Protein AF-A0A9D7BJT8-F1 (afdb_monomer)

Structure (mmCIF, N/CA/C/O backbone):
data_AF-A0A9D7BJT8-F1
#
_entry.id   AF-A0A9D7BJT8-F1
#
loop_
_atom_site.group_PDB
_atom_site.id
_atom_site.type_symbol
_atom_site.label_atom_id
_atom_site.label_alt_id
_atom_site.label_comp_id
_atom_site.label_asym_id
_atom_site.label_entity_id
_atom_site.label_seq_id
_atom_site.pdbx_PDB_ins_code
_atom_site.Cartn_x
_atom_site.Cartn_y
_atom_site.Cartn_z
_atom_site.occupancy
_atom_site.B_iso_or_equiv
_atom_site.auth_seq_id
_atom_site.auth_comp_id
_atom_site.auth_asym_id
_atom_site.auth_atom_id
_atom_site.pdbx_PDB_model_num
ATOM 1 N N . MET A 1 1 ? 24.936 -17.939 8.571 1.00 44.62 1 MET A N 1
ATOM 2 C CA . MET A 1 1 ? 24.143 -17.478 7.411 1.00 44.62 1 MET A CA 1
ATOM 3 C C . MET A 1 1 ? 23.105 -18.552 7.133 1.00 44.62 1 MET A C 1
ATOM 5 O O . MET A 1 1 ? 23.493 -19.675 6.832 1.00 44.62 1 MET A O 1
ATOM 9 N N . SER A 1 2 ? 21.832 -18.298 7.442 1.00 51.53 2 SER A N 1
ATOM 10 C CA . SER A 1 2 ? 20.791 -19.333 7.424 1.00 51.53 2 SER A CA 1
ATOM 11 C C . SER A 1 2 ? 20.514 -19.819 5.999 1.00 51.53 2 SER A C 1
ATOM 13 O O . SER A 1 2 ? 20.522 -19.064 5.031 1.00 51.53 2 SER A O 1
ATOM 15 N N . LYS A 1 3 ? 20.335 -21.133 5.893 1.00 54.44 3 LYS A N 1
ATOM 16 C CA . LYS A 1 3 ? 20.159 -21.896 4.663 1.00 54.44 3 LYS A CA 1
ATOM 17 C C . LYS A 1 3 ? 18.800 -21.591 4.006 1.00 54.44 3 LYS A C 1
ATOM 19 O O . LYS A 1 3 ? 17.769 -21.948 4.556 1.00 54.44 3 LYS A O 1
ATOM 24 N N . GLY A 1 4 ? 18.819 -21.045 2.790 1.00 65.56 4 GLY 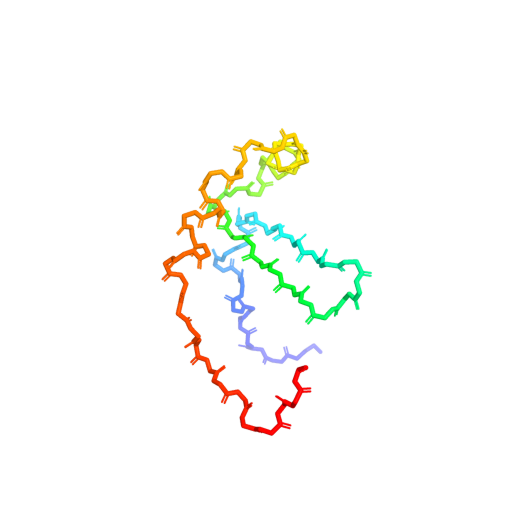A N 1
ATOM 25 C CA . GLY A 1 4 ? 18.040 -21.598 1.672 1.00 65.56 4 GLY A CA 1
ATOM 26 C C . GLY A 1 4 ? 16.580 -21.187 1.440 1.00 65.56 4 GLY A C 1
ATOM 27 O O . GLY A 1 4 ? 16.038 -21.626 0.429 1.00 65.56 4 GLY A O 1
ATOM 28 N N . SER A 1 5 ? 15.930 -20.356 2.258 1.00 70.94 5 SER A N 1
ATOM 29 C CA . SER A 1 5 ? 14.619 -19.803 1.874 1.00 70.94 5 SER A CA 1
ATOM 30 C C . SER A 1 5 ? 14.806 -18.537 1.033 1.00 70.94 5 SER A C 1
ATOM 32 O O . SER A 1 5 ? 15.353 -17.536 1.499 1.00 70.94 5 SER A O 1
ATOM 34 N N . LYS A 1 6 ? 14.374 -18.572 -0.237 1.00 77.00 6 LYS A N 1
ATOM 35 C CA . LYS A 1 6 ? 14.227 -17.344 -1.034 1.00 77.00 6 LYS A CA 1
ATOM 36 C C . LYS A 1 6 ? 13.286 -16.414 -0.272 1.00 77.00 6 LYS A C 1
ATOM 38 O O . LYS A 1 6 ? 12.244 -16.865 0.197 1.00 77.00 6 LYS A O 1
ATOM 43 N N . ASN A 1 7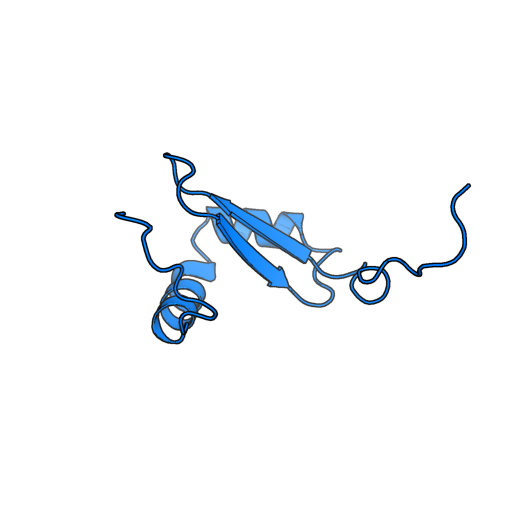 ? 13.656 -15.139 -0.147 1.00 79.69 7 ASN A N 1
ATOM 44 C CA . ASN A 1 7 ? 12.749 -14.136 0.398 1.00 79.69 7 ASN A CA 1
ATOM 45 C C . ASN A 1 7 ? 11.452 -14.182 -0.439 1.00 79.69 7 ASN A C 1
ATOM 47 O O . ASN A 1 7 ? 11.540 -13.950 -1.646 1.00 79.69 7 ASN A O 1
ATOM 51 N N . PRO A 1 8 ? 10.286 -14.496 0.153 1.00 82.94 8 PRO A N 1
ATOM 52 C CA . PRO A 1 8 ? 9.030 -14.596 -0.590 1.00 82.94 8 PRO A CA 1
ATOM 53 C C . PRO A 1 8 ? 8.640 -13.268 -1.256 1.00 82.94 8 PRO A C 1
ATOM 55 O O . PRO A 1 8 ? 7.920 -13.264 -2.244 1.00 82.94 8 PRO A O 1
ATOM 58 N N . LEU A 1 9 ? 9.178 -12.144 -0.773 1.00 82.69 9 LEU A N 1
ATOM 59 C CA . LEU A 1 9 ? 8.984 -10.817 -1.356 1.00 82.69 9 LEU A CA 1
ATOM 60 C C . LEU A 1 9 ? 9.996 -10.475 -2.460 1.00 82.69 9 LEU A C 1
ATOM 62 O O . LEU A 1 9 ? 9.958 -9.380 -3.012 1.00 82.69 9 LEU A O 1
ATOM 66 N N . PHE A 1 10 ? 10.927 -11.375 -2.794 1.00 85.94 10 PHE A N 1
ATOM 67 C CA . PHE A 1 10 ? 11.961 -11.095 -3.794 1.00 85.94 10 PHE A CA 1
ATOM 68 C C . PHE A 1 10 ? 11.385 -10.874 -5.196 1.00 85.94 10 PHE A C 1
ATOM 70 O O . PHE A 1 10 ? 11.910 -10.048 -5.944 1.00 85.94 10 PHE A O 1
ATOM 77 N N . GLU A 1 11 ? 10.319 -11.594 -5.546 1.00 88.44 11 GLU A N 1
ATOM 78 C CA . GLU A 1 11 ? 9.620 -11.433 -6.828 1.00 88.44 11 GLU A CA 1
ATOM 79 C C . GLU A 1 11 ? 8.869 -10.094 -6.895 1.00 88.44 11 GLU A C 1
ATOM 81 O O . GLU A 1 11 ? 8.795 -9.487 -7.957 1.00 88.44 11 GLU A O 1
ATOM 86 N N . PHE A 1 12 ? 8.451 -9.570 -5.741 1.00 90.62 12 PHE A N 1
ATOM 87 C CA . PHE A 1 12 ? 7.697 -8.321 -5.573 1.00 90.62 12 PHE A CA 1
ATOM 88 C C . PHE A 1 12 ? 8.583 -7.138 -5.151 1.00 90.62 12 PHE A C 1
ATOM 90 O O . PHE A 1 12 ? 8.119 -6.138 -4.604 1.00 90.62 12 PHE A O 1
ATOM 97 N N . ARG A 1 13 ? 9.901 -7.236 -5.369 1.00 89.25 13 ARG A N 1
ATOM 98 C CA . ARG A 1 13 ? 10.888 -6.236 -4.912 1.00 89.25 13 ARG A CA 1
ATOM 99 C C . ARG A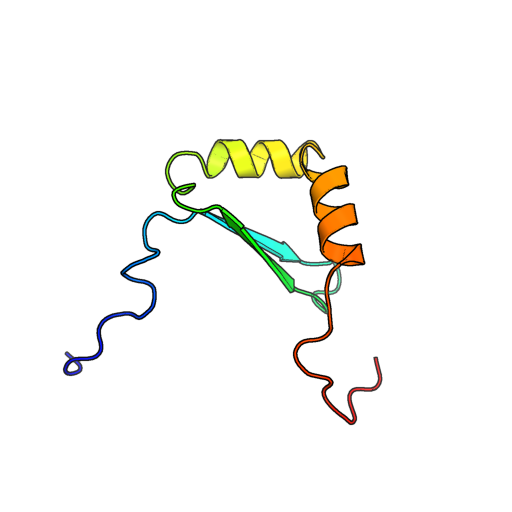 1 13 ? 10.761 -4.866 -5.584 1.00 89.25 13 ARG A C 1
ATOM 101 O O . ARG A 1 13 ? 11.406 -3.915 -5.136 1.00 89.25 13 ARG A O 1
ATOM 108 N N . ASN A 1 14 ? 10.036 -4.799 -6.697 1.00 93.38 14 ASN A N 1
ATOM 109 C CA . ASN A 1 14 ? 9.780 -3.567 -7.433 1.00 93.38 14 ASN A CA 1
ATOM 110 C C . ASN A 1 14 ? 8.414 -2.963 -7.091 1.00 93.38 14 ASN A C 1
ATOM 112 O O . ASN A 1 14 ? 8.097 -1.882 -7.581 1.00 93.38 14 ASN A O 1
ATOM 116 N N . ASP A 1 15 ? 7.620 -3.615 -6.247 1.00 94.88 15 ASP A N 1
ATOM 117 C CA . ASP A 1 15 ? 6.329 -3.077 -5.851 1.00 94.88 15 ASP A CA 1
ATOM 118 C C . ASP A 1 15 ? 6.513 -1.917 -4.870 1.00 94.88 15 ASP A C 1
ATOM 120 O O . ASP A 1 15 ? 7.462 -1.861 -4.077 1.00 94.88 15 ASP A O 1
ATOM 124 N N . GLY A 1 16 ? 5.608 -0.951 -4.968 1.00 93.56 16 GLY A N 1
ATOM 125 C CA . GLY A 1 16 ? 5.478 0.146 -4.028 1.00 93.56 16 GLY A CA 1
ATOM 126 C C . GLY A 1 16 ? 4.533 -0.246 -2.902 1.00 93.56 16 GLY A C 1
ATOM 127 O O . GLY A 1 16 ? 3.418 -0.683 -3.165 1.00 93.56 16 GLY A O 1
ATOM 128 N N . TYR A 1 17 ? 4.965 -0.057 -1.659 1.00 93.62 17 TYR A N 1
ATOM 129 C CA . TYR A 1 17 ? 4.163 -0.341 -0.472 1.00 93.62 17 TYR A CA 1
ATOM 130 C C . TYR A 1 17 ? 3.874 0.971 0.251 1.00 93.62 17 TYR A C 1
ATOM 132 O O . TYR A 1 17 ? 4.809 1.666 0.657 1.00 93.62 17 TYR A O 1
ATOM 140 N N . LEU A 1 18 ? 2.596 1.313 0.404 1.00 93.12 18 LEU A N 1
ATOM 141 C CA . LEU A 1 18 ? 2.149 2.454 1.201 1.00 93.12 18 LEU A CA 1
ATOM 142 C C . LEU A 1 18 ? 1.351 1.937 2.394 1.00 93.12 18 LEU A C 1
ATOM 144 O O . LEU A 1 18 ? 0.450 1.116 2.234 1.00 93.12 18 LEU A O 1
ATOM 148 N N . PHE A 1 19 ? 1.694 2.429 3.579 1.00 92.81 19 PHE A N 1
ATOM 149 C CA . PHE A 1 19 ? 1.035 2.071 4.828 1.00 92.81 19 PHE A CA 1
ATOM 150 C C . PHE A 1 19 ? 0.195 3.252 5.291 1.00 92.81 19 PHE A C 1
ATOM 152 O O . PHE A 1 19 ? 0.717 4.360 5.426 1.00 92.81 19 PHE A O 1
ATOM 159 N N . LEU A 1 20 ? -1.087 3.011 5.536 1.00 91.19 20 LEU A N 1
ATOM 160 C CA . LEU A 1 20 ? -1.974 3.962 6.187 1.00 91.19 20 LEU A CA 1
ATOM 161 C C . LEU A 1 20 ? -2.298 3.406 7.563 1.00 91.19 20 LEU A C 1
ATOM 163 O O . LEU A 1 20 ? -2.645 2.237 7.702 1.00 91.19 20 LEU A O 1
ATOM 167 N N . ILE A 1 21 ? -2.142 4.245 8.575 1.00 92.56 21 ILE A N 1
ATOM 168 C CA . ILE A 1 21 ? -2.380 3.879 9.964 1.00 92.56 21 ILE A CA 1
ATOM 169 C C . ILE A 1 21 ? -3.304 4.943 10.536 1.00 92.56 21 ILE A C 1
ATOM 171 O O . ILE A 1 21 ? -3.105 6.136 10.287 1.00 92.56 21 ILE A O 1
ATOM 175 N N . ASN A 1 22 ? -4.323 4.517 11.273 1.00 90.56 22 ASN A N 1
ATOM 176 C CA . ASN A 1 22 ? -5.189 5.443 11.987 1.00 90.56 22 ASN A CA 1
ATOM 177 C C . ASN A 1 22 ? -4.486 6.025 13.229 1.00 90.56 22 ASN A C 1
ATOM 179 O O . ASN A 1 22 ? -3.456 5.539 13.694 1.00 90.56 22 ASN A O 1
ATOM 183 N N . GLN A 1 23 ? -5.014 7.129 13.753 1.00 89.75 23 GLN A N 1
ATOM 184 C CA . GLN A 1 23 ? -4.343 7.912 14.797 1.00 89.75 23 GLN A CA 1
ATOM 185 C C . GLN A 1 23 ? -4.159 7.145 16.120 1.00 89.75 23 GLN A C 1
ATOM 187 O O . GLN A 1 23 ? -3.229 7.418 16.879 1.00 89.75 23 GLN A O 1
ATOM 192 N N . ASP A 1 24 ? -5.050 6.202 16.399 1.00 93.31 24 ASP A N 1
ATOM 193 C CA . ASP A 1 24 ? -5.064 5.326 17.566 1.00 93.31 24 ASP A CA 1
ATOM 194 C C . ASP A 1 24 ? -4.324 3.996 17.340 1.00 93.31 24 ASP A C 1
ATOM 196 O O . ASP A 1 24 ? -4.227 3.198 18.270 1.00 93.31 24 ASP A O 1
ATOM 200 N N . TYR A 1 25 ? -3.743 3.780 16.152 1.00 89.06 25 TYR A N 1
ATOM 201 C CA . TYR A 1 25 ? -2.976 2.582 15.782 1.00 89.06 25 TYR A CA 1
ATOM 202 C C . TYR A 1 25 ? -3.757 1.263 15.901 1.00 89.06 25 TYR A C 1
ATOM 204 O O . TYR A 1 25 ? -3.154 0.194 16.026 1.00 89.06 25 TYR A O 1
ATOM 212 N N . SER A 1 26 ? -5.088 1.320 15.876 1.00 88.25 26 SER A N 1
ATOM 213 C CA . SER A 1 26 ? -5.947 0.136 15.915 1.00 88.25 26 SER A CA 1
ATOM 214 C C . SER A 1 26 ? -6.078 -0.535 14.543 1.00 88.25 26 SER A C 1
ATOM 216 O O . SER A 1 26 ? -6.327 -1.738 14.473 1.00 88.25 26 SER A O 1
ATOM 218 N N . GLU A 1 27 ? -5.835 0.203 13.455 1.00 87.25 27 GLU A N 1
ATOM 219 C CA . GLU A 1 27 ? -5.961 -0.278 12.080 1.00 87.25 27 GLU A CA 1
ATOM 220 C C . GLU A 1 27 ? -4.726 0.074 11.244 1.00 87.25 27 GLU A C 1
ATOM 222 O O . GLU A 1 27 ? -4.171 1.173 11.320 1.00 87.25 27 GLU A O 1
ATOM 227 N N . ILE A 1 28 ? -4.314 -0.880 10.407 1.00 90.88 28 ILE A N 1
ATOM 228 C CA . ILE A 1 28 ? -3.279 -0.693 9.393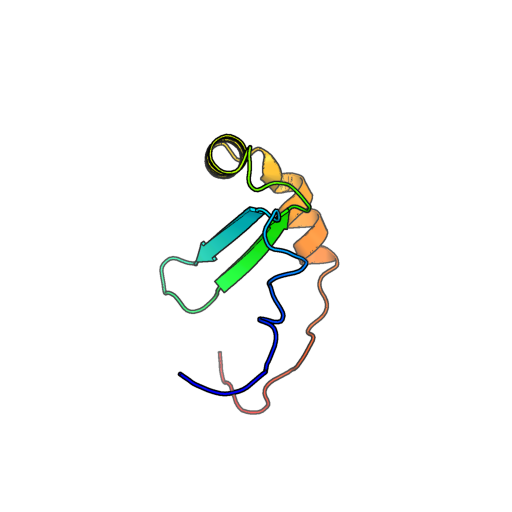 1.00 90.88 28 ILE A CA 1
ATOM 229 C C . ILE A 1 28 ? -3.807 -1.154 8.038 1.00 9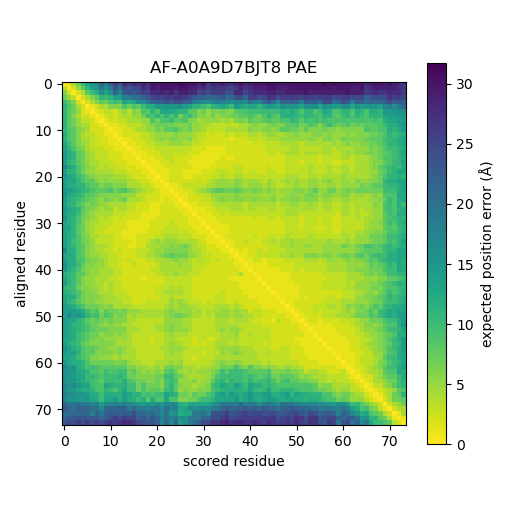0.88 28 ILE A C 1
ATOM 231 O O . ILE A 1 28 ? -4.218 -2.301 7.866 1.00 90.88 28 ILE A O 1
ATOM 235 N N . GLU A 1 29 ? -3.760 -0.262 7.059 1.00 90.88 29 GLU A N 1
ATOM 236 C CA . GLU A 1 29 ? -4.056 -0.559 5.664 1.00 90.88 29 GLU A CA 1
ATOM 237 C C . GLU A 1 29 ? -2.748 -0.585 4.868 1.00 90.88 29 GLU A C 1
ATOM 239 O O . GLU A 1 29 ? -1.893 0.295 4.999 1.00 90.88 29 GLU A O 1
ATOM 244 N N . LEU A 1 30 ? -2.594 -1.608 4.027 1.00 91.38 30 LEU A N 1
ATOM 245 C CA . LEU A 1 30 ? -1.454 -1.764 3.133 1.00 91.38 30 LEU A CA 1
ATOM 246 C C . LEU A 1 30 ? -1.921 -1.654 1.684 1.00 91.38 30 LEU A C 1
ATOM 248 O O . LEU A 1 30 ? -2.650 -2.514 1.191 1.00 91.38 30 LEU A O 1
ATOM 252 N N . LEU A 1 31 ? -1.446 -0.626 0.990 1.00 91.69 31 LEU A N 1
ATOM 253 C CA . LEU A 1 31 ? -1.628 -0.471 -0.448 1.00 91.69 31 LEU A CA 1
ATOM 254 C C . LEU A 1 31 ? -0.387 -0.986 -1.166 1.00 91.69 31 LEU A C 1
ATOM 256 O O . LEU A 1 31 ? 0.735 -0.568 -0.869 1.00 91.69 31 LEU A O 1
ATOM 260 N N . ILE A 1 32 ? -0.605 -1.875 -2.132 1.00 92.12 32 ILE A N 1
ATOM 261 C CA . ILE A 1 32 ? 0.448 -2.456 -2.961 1.00 92.12 32 ILE A CA 1
ATOM 262 C C . ILE A 1 32 ? 0.252 -1.951 -4.386 1.00 92.12 32 ILE A C 1
ATOM 264 O O . ILE A 1 32 ? -0.771 -2.212 -5.015 1.00 92.12 32 ILE A O 1
ATOM 268 N N . ILE A 1 33 ? 1.244 -1.224 -4.889 1.00 92.31 33 ILE A N 1
ATOM 269 C CA . ILE A 1 33 ? 1.285 -0.711 -6.256 1.00 92.31 33 ILE A CA 1
ATOM 270 C C . ILE A 1 33 ? 2.311 -1.535 -7.026 1.00 92.31 33 ILE A C 1
ATOM 272 O O . ILE A 1 33 ? 3.517 -1.390 -6.809 1.00 92.31 33 ILE A O 1
ATOM 276 N N . SER A 1 34 ? 1.840 -2.394 -7.926 1.00 93.19 34 SER A N 1
ATOM 277 C CA . SER A 1 34 ? 2.706 -3.259 -8.732 1.00 93.19 34 SER A CA 1
ATOM 278 C C . SER A 1 34 ? 3.725 -2.451 -9.539 1.00 93.19 34 SER A C 1
ATOM 280 O O . SER A 1 34 ? 3.359 -1.467 -10.181 1.00 93.19 34 SER A O 1
ATOM 282 N N . ASP A 1 35 ? 5.002 -2.845 -9.477 1.00 93.50 35 ASP A N 1
ATOM 283 C CA . ASP A 1 35 ? 6.150 -2.157 -10.108 1.00 93.50 35 ASP A CA 1
ATOM 284 C C . ASP A 1 35 ? 6.268 -0.650 -9.749 1.00 93.50 35 ASP A C 1
ATOM 286 O O . ASP A 1 35 ? 6.959 0.138 -10.398 1.00 93.50 35 ASP A O 1
ATOM 290 N N . GLY A 1 36 ? 5.583 -0.218 -8.682 1.00 92.38 36 GLY A N 1
ATOM 291 C CA . GLY A 1 36 ? 5.447 1.183 -8.291 1.00 92.38 36 GLY A CA 1
ATOM 292 C C . GLY A 1 36 ? 6.637 1.763 -7.527 1.00 92.38 36 GLY A C 1
ATOM 293 O O . GLY A 1 36 ? 6.633 2.956 -7.214 1.00 92.38 3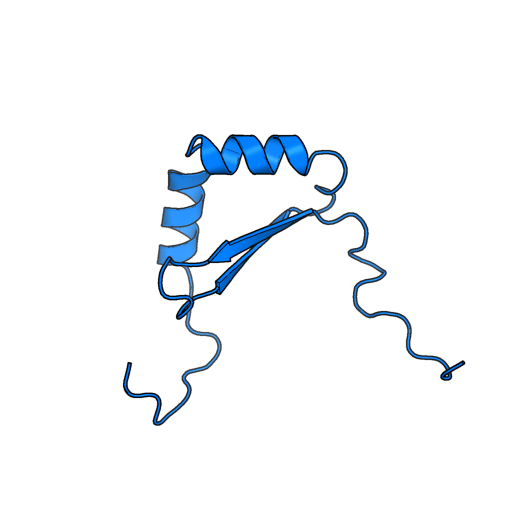6 GLY A O 1
ATOM 294 N N . ARG A 1 37 ? 7.665 0.963 -7.219 1.00 91.75 37 ARG A N 1
ATOM 295 C CA . ARG A 1 37 ? 8.790 1.364 -6.356 1.00 91.75 37 ARG A CA 1
ATOM 296 C C . ARG A 1 37 ? 9.513 2.613 -6.847 1.00 91.75 37 ARG A C 1
ATOM 298 O O . ARG A 1 37 ? 9.883 3.455 -6.034 1.00 91.75 37 ARG A O 1
ATOM 305 N N . ASN A 1 38 ? 9.703 2.754 -8.157 1.00 93.44 38 ASN A N 1
ATOM 306 C CA . ASN A 1 38 ? 10.430 3.892 -8.729 1.00 93.44 38 ASN A CA 1
ATOM 307 C C . ASN A 1 38 ? 9.676 5.222 -8.576 1.00 93.44 38 ASN A C 1
ATOM 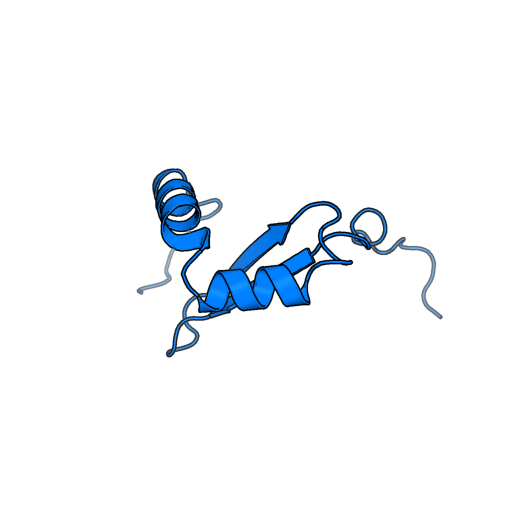309 O O . ASN A 1 38 ? 10.294 6.282 -8.597 1.00 93.44 38 ASN A O 1
ATOM 313 N N . LEU A 1 39 ? 8.353 5.167 -8.405 1.00 93.50 39 LEU A N 1
ATOM 314 C CA . LEU A 1 39 ? 7.478 6.332 -8.275 1.00 93.50 39 LEU A CA 1
ATOM 315 C C . LEU A 1 39 ? 6.913 6.475 -6.858 1.00 93.50 39 LEU A C 1
ATOM 317 O O . LEU A 1 39 ? 5.974 7.240 -6.648 1.00 93.50 39 LEU A O 1
ATOM 321 N N . ILE A 1 40 ? 7.483 5.774 -5.870 1.00 93.44 40 ILE A N 1
ATOM 322 C CA . ILE A 1 40 ? 6.911 5.699 -4.522 1.00 93.44 40 ILE A CA 1
ATOM 323 C C . ILE A 1 40 ? 6.732 7.076 -3.876 1.00 93.44 40 ILE A C 1
ATOM 325 O O . ILE A 1 40 ? 5.706 7.326 -3.256 1.00 93.44 40 ILE A O 1
ATOM 329 N N . SER A 1 41 ? 7.666 8.007 -4.092 1.00 93.31 41 SER A N 1
ATOM 330 C CA . SER A 1 41 ? 7.553 9.382 -3.591 1.00 93.31 41 SER A CA 1
ATOM 331 C C . SER A 1 41 ? 6.397 10.148 -4.237 1.00 93.31 41 SER A C 1
ATOM 333 O O . SER A 1 41 ? 5.720 10.915 -3.562 1.00 93.31 41 SER A O 1
ATOM 335 N N . SER A 1 42 ? 6.141 9.925 -5.528 1.00 94.50 42 SER A N 1
ATOM 336 C CA . SER A 1 42 ? 5.014 10.548 -6.229 1.00 94.50 42 SER A CA 1
ATOM 337 C C . SER A 1 42 ? 3.684 9.964 -5.762 1.00 94.50 42 SER A C 1
ATOM 339 O O . SER A 1 42 ? 2.749 10.721 -5.517 1.00 94.50 42 SER A O 1
ATOM 341 N N . TYR A 1 43 ? 3.608 8.644 -5.576 1.00 94.00 43 TYR A N 1
ATOM 342 C CA . TYR A 1 43 ? 2.417 8.005 -5.022 1.00 94.00 43 TYR A CA 1
ATOM 343 C C . TYR A 1 43 ? 2.151 8.422 -3.579 1.00 94.00 43 TYR A C 1
ATOM 345 O O . TYR A 1 43 ? 1.001 8.650 -3.223 1.00 94.00 43 TYR A O 1
ATOM 353 N N . TYR A 1 44 ? 3.202 8.582 -2.776 1.00 93.38 44 TYR A N 1
ATOM 354 C CA . TYR A 1 44 ? 3.094 9.096 -1.418 1.00 93.38 44 TYR A CA 1
ATOM 355 C C . TYR A 1 44 ? 2.529 10.522 -1.396 1.00 93.38 44 TYR A C 1
ATOM 357 O O . TYR A 1 44 ? 1.582 10.790 -0.663 1.00 93.38 44 TYR A O 1
ATOM 365 N N . GLN A 1 45 ? 3.042 11.418 -2.246 1.00 94.50 45 GLN A N 1
ATOM 366 C CA . GLN A 1 45 ? 2.503 12.775 -2.362 1.00 94.50 45 GLN A CA 1
ATOM 367 C C . GLN A 1 45 ? 1.043 12.762 -2.833 1.00 94.50 45 GLN A C 1
ATOM 369 O O . GLN A 1 45 ? 0.192 13.387 -2.213 1.00 94.50 45 GLN A O 1
ATOM 374 N N . LYS A 1 46 ? 0.730 11.973 -3.869 1.00 93.25 46 LYS A N 1
ATOM 375 C CA . LYS A 1 46 ? -0.639 11.819 -4.375 1.00 93.25 46 LYS A CA 1
ATOM 376 C C . LYS A 1 46 ? -1.599 11.299 -3.298 1.00 93.25 46 LYS A C 1
ATOM 378 O O . LYS A 1 46 ? -2.753 11.710 -3.280 1.00 93.25 46 LYS A O 1
ATOM 383 N N . LEU A 1 47 ? -1.133 10.413 -2.416 1.00 91.75 47 LEU A N 1
ATOM 384 C CA . LEU A 1 47 ? -1.912 9.911 -1.286 1.00 91.75 47 LEU A CA 1
ATOM 385 C C . LEU A 1 47 ? -2.208 11.017 -0.263 1.00 91.75 47 LEU A C 1
ATOM 387 O O . LEU A 1 47 ? -3.344 11.130 0.179 1.00 91.75 47 LEU A O 1
ATOM 391 N N . ILE A 1 48 ? -1.215 11.845 0.079 1.00 91.50 48 ILE A N 1
ATOM 392 C CA . ILE A 1 48 ? -1.401 13.002 0.975 1.00 91.50 48 ILE A CA 1
ATOM 393 C C . ILE A 1 48 ? -2.389 14.007 0.379 1.00 91.50 48 ILE A C 1
ATOM 395 O O . ILE A 1 48 ? -3.223 14.551 1.098 1.00 91.50 48 ILE A O 1
ATOM 399 N N . ASP A 1 49 ? -2.312 14.228 -0.931 1.00 94.00 49 ASP A N 1
ATOM 400 C CA . ASP A 1 49 ? -3.152 15.195 -1.638 1.00 94.00 49 ASP A CA 1
ATOM 401 C C . ASP A 1 49 ? -4.600 14.698 -1.854 1.00 94.00 49 ASP A C 1
ATOM 403 O O . ASP A 1 49 ? -5.386 15.378 -2.514 1.00 94.00 49 ASP A O 1
ATOM 407 N N . GLY A 1 50 ? -4.964 13.514 -1.340 1.00 90.94 50 GLY A N 1
ATOM 408 C CA . GLY A 1 50 ? -6.294 12.910 -1.509 1.00 90.94 50 GLY A CA 1
ATOM 409 C C . GLY A 1 50 ? -6.552 12.349 -2.912 1.00 90.94 50 GLY A C 1
ATOM 410 O O . GLY A 1 50 ? -7.675 12.010 -3.278 1.00 90.94 50 GLY A O 1
ATOM 411 N N . GLY A 1 51 ? -5.512 12.215 -3.740 1.00 90.56 51 GLY A N 1
ATOM 412 C CA . GLY A 1 51 ? -5.633 11.773 -5.130 1.00 90.56 51 GLY A CA 1
ATOM 413 C C . GLY A 1 51 ? -6.008 10.298 -5.316 1.00 90.56 51 GLY A C 1
ATOM 414 O O . GLY A 1 51 ? -6.101 9.860 -6.461 1.00 90.56 51 GLY A O 1
ATOM 415 N N . PHE A 1 52 ? -6.160 9.538 -4.229 1.00 89.69 52 PHE A N 1
ATOM 416 C CA . PHE A 1 52 ? -6.617 8.144 -4.219 1.00 89.69 52 PHE A CA 1
ATOM 417 C C . PHE A 1 52 ? -7.925 7.946 -3.434 1.00 89.69 52 PHE A C 1
ATOM 419 O O . PHE A 1 52 ? -8.327 6.807 -3.204 1.00 89.69 52 PHE A O 1
ATOM 426 N N . ASP A 1 53 ? -8.581 9.017 -2.977 1.00 91.44 53 ASP A N 1
ATOM 427 C CA . ASP A 1 53 ? -9.708 8.915 -2.041 1.00 91.44 53 ASP A CA 1
ATOM 428 C C . ASP A 1 53 ? -10.890 8.124 -2.616 1.00 91.44 53 ASP A C 1
ATOM 430 O O . ASP A 1 53 ? -11.478 7.288 -1.922 1.00 91.44 53 ASP A O 1
ATOM 434 N N . ASP A 1 54 ? -11.211 8.334 -3.894 1.00 92.94 54 ASP A N 1
ATOM 435 C CA . ASP A 1 54 ? -12.296 7.625 -4.572 1.00 92.94 54 ASP A CA 1
ATOM 436 C C . ASP A 1 54 ? -11.958 6.142 -4.775 1.00 92.94 54 ASP A C 1
ATOM 438 O O . ASP A 1 54 ? -12.789 5.266 -4.512 1.00 92.94 54 ASP A O 1
ATOM 442 N N . GLU A 1 55 ? -10.732 5.826 -5.199 1.00 90.50 55 GLU A N 1
ATOM 443 C CA . GLU A 1 55 ? -10.268 4.449 -5.352 1.00 90.50 55 GLU A CA 1
ATOM 444 C C . GLU A 1 55 ? -10.237 3.716 -4.009 1.00 90.50 55 GLU A C 1
ATOM 446 O O . GLU A 1 55 ? -10.722 2.587 -3.922 1.00 90.50 55 GLU A O 1
ATOM 451 N N . LEU A 1 56 ? -9.741 4.359 -2.949 1.00 91.00 56 LEU A N 1
ATOM 452 C CA . LEU A 1 56 ? -9.727 3.802 -1.597 1.00 91.00 56 LEU A CA 1
ATOM 453 C C . LEU A 1 56 ? -11.137 3.552 -1.084 1.00 91.00 56 LEU A C 1
ATOM 455 O O . LEU A 1 56 ? -11.420 2.483 -0.543 1.00 91.00 56 LEU A O 1
ATOM 459 N N . LYS A 1 57 ? -12.049 4.504 -1.285 1.00 91.81 57 LYS A N 1
ATOM 460 C CA . LYS A 1 57 ? -13.456 4.342 -0.917 1.00 91.81 57 LYS A CA 1
ATOM 461 C C . LYS A 1 57 ? -14.081 3.149 -1.636 1.00 91.81 57 LYS A C 1
ATOM 463 O O . LYS A 1 57 ? -14.739 2.332 -0.994 1.00 91.81 57 LYS A O 1
ATOM 468 N N . ASN A 1 58 ? -13.839 3.015 -2.937 1.00 92.81 58 ASN A N 1
ATOM 469 C CA . ASN A 1 58 ? -14.344 1.896 -3.729 1.00 92.81 58 ASN A CA 1
ATOM 470 C C . ASN A 1 58 ? -13.733 0.554 -3.293 1.00 92.81 58 ASN A C 1
ATOM 472 O O . ASN A 1 58 ? -14.459 -0.434 -3.190 1.00 92.81 58 ASN A O 1
ATOM 476 N N . LEU A 1 59 ? -12.429 0.512 -2.999 1.00 89.75 59 LEU A N 1
ATOM 477 C CA . LEU A 1 59 ? -11.742 -0.684 -2.502 1.00 89.75 59 LEU A CA 1
ATOM 478 C C . LEU A 1 59 ? -12.288 -1.118 -1.142 1.00 89.75 59 LEU A C 1
ATOM 480 O O . LEU A 1 59 ? -12.626 -2.285 -0.968 1.00 89.75 59 LEU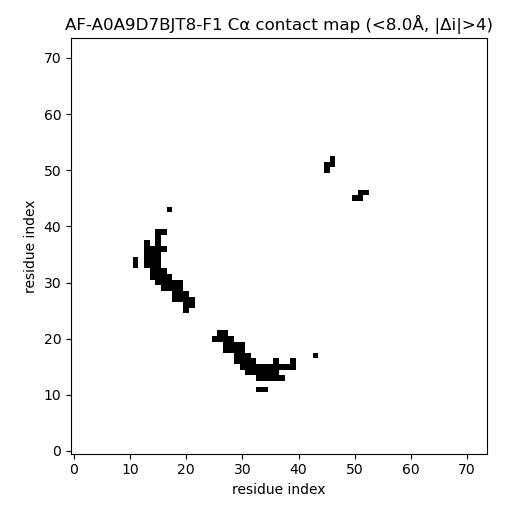 A O 1
ATOM 484 N N . ARG A 1 60 ? -12.449 -0.180 -0.204 1.00 90.31 60 ARG A N 1
ATOM 485 C CA . ARG A 1 60 ? -13.005 -0.445 1.132 1.00 90.31 60 ARG A CA 1
ATOM 486 C C . ARG A 1 60 ? -14.444 -0.955 1.068 1.00 90.31 60 ARG A C 1
ATOM 488 O O . ARG A 1 60 ? -14.804 -1.848 1.823 1.00 90.31 60 ARG A O 1
ATOM 495 N N . GLN A 1 61 ? -15.257 -0.450 0.139 1.00 91.38 61 GLN A N 1
ATOM 496 C CA . GLN A 1 61 ? -16.625 -0.946 -0.074 1.00 91.38 61 GLN A CA 1
ATOM 497 C C . GLN A 1 61 ? -16.673 -2.372 -0.634 1.00 91.38 61 GLN A C 1
ATOM 499 O O . GLN A 1 61 ? -17.619 -3.110 -0.367 1.00 91.38 61 GLN A O 1
ATOM 504 N N . GLN A 1 62 ? -15.681 -2.749 -1.439 1.00 90.31 62 GLN A N 1
ATOM 505 C CA . GLN A 1 62 ? -15.581 -4.082 -2.038 1.00 90.31 62 GLN A CA 1
ATOM 506 C C . GLN A 1 62 ? -14.822 -5.073 -1.152 1.00 90.31 62 GLN A C 1
ATOM 508 O O . GLN A 1 62 ? -14.862 -6.281 -1.410 1.00 90.31 62 GLN A O 1
ATOM 513 N N . ALA A 1 63 ? -14.126 -4.571 -0.131 1.00 87.06 63 ALA A N 1
ATOM 514 C CA . ALA A 1 63 ? -13.351 -5.374 0.789 1.00 87.06 63 ALA A CA 1
ATOM 515 C C . ALA A 1 63 ? -14.256 -6.376 1.50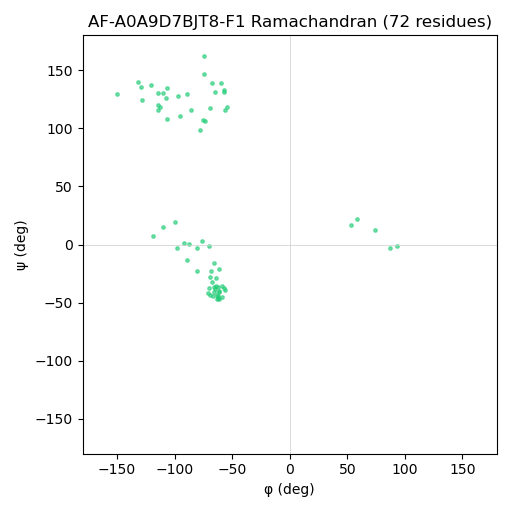9 1.00 87.06 63 ALA A C 1
ATOM 517 O O . ALA A 1 63 ? -15.385 -6.086 1.906 1.00 87.06 63 ALA A O 1
ATOM 518 N N . LYS A 1 64 ? -13.738 -7.591 1.656 1.00 85.62 64 LYS A N 1
ATOM 519 C CA . LYS A 1 64 ? -14.373 -8.657 2.422 1.00 85.62 64 LYS A CA 1
ATOM 520 C C . LYS A 1 64 ? -13.422 -9.056 3.526 1.00 85.62 64 LYS A C 1
ATOM 522 O O . LYS A 1 64 ? -12.228 -9.216 3.269 1.00 85.62 64 LYS A O 1
ATOM 527 N N . ASP A 1 65 ? -13.968 -9.262 4.715 1.00 83.62 65 ASP A N 1
ATOM 528 C CA . ASP A 1 65 ? -13.201 -9.770 5.843 1.00 83.62 65 ASP A CA 1
ATOM 529 C C . ASP A 1 65 ? -12.546 -11.094 5.443 1.00 83.62 65 ASP A C 1
ATOM 531 O O . ASP A 1 65 ? -13.227 -12.077 5.142 1.00 83.62 65 ASP A O 1
ATOM 535 N N . PHE A 1 66 ? -11.214 -11.111 5.414 1.00 83.00 66 PHE A N 1
ATOM 536 C CA . PHE A 1 66 ? -10.465 -12.331 5.128 1.00 83.00 66 PHE A CA 1
ATOM 537 C C . PHE A 1 66 ? -10.579 -13.327 6.287 1.00 83.00 66 PHE A C 1
ATOM 539 O O . PHE A 1 66 ? -10.683 -14.533 6.075 1.00 83.00 66 PHE A O 1
ATOM 546 N N . TYR A 1 67 ? -10.578 -12.813 7.518 1.00 80.69 67 TYR A N 1
ATOM 547 C CA . TYR A 1 67 ? -10.685 -13.608 8.728 1.00 80.69 67 TYR A CA 1
ATOM 548 C C . TYR A 1 67 ? -11.365 -12.796 9.830 1.00 80.69 67 TYR A C 1
ATOM 550 O O . TYR A 1 67 ? -10.960 -11.670 10.114 1.00 80.69 67 TYR A O 1
ATOM 558 N N . LYS A 1 68 ? -12.387 -13.377 10.464 1.00 75.00 68 LYS A N 1
ATOM 559 C CA . LYS A 1 68 ? -13.019 -12.807 11.656 1.00 75.00 68 LYS A CA 1
ATOM 560 C C . LYS A 1 68 ? -12.392 -13.448 12.880 1.00 75.00 68 LYS A C 1
ATOM 562 O O . LYS A 1 68 ? -12.589 -14.633 13.131 1.00 75.00 68 LYS A O 1
ATOM 567 N N . TYR A 1 69 ? -11.625 -12.671 13.629 1.00 76.12 69 TYR A N 1
ATOM 568 C CA . TYR A 1 69 ? -11.086 -13.127 14.901 1.00 76.12 69 TYR A CA 1
ATOM 569 C C . TYR A 1 69 ? -12.216 -13.152 15.936 1.00 76.12 69 TYR A C 1
ATOM 571 O O . TYR A 1 69 ? -12.690 -12.108 16.379 1.00 76.12 69 TYR A O 1
ATOM 579 N N . GLU A 1 70 ? -12.687 -14.345 16.297 1.00 78.56 70 GLU A N 1
ATOM 580 C CA . GLU A 1 70 ? -13.692 -14.500 17.350 1.00 78.56 70 GLU A CA 1
ATOM 581 C C . GLU A 1 70 ? -13.121 -14.051 18.706 1.00 78.56 70 GLU A C 1
ATOM 583 O O . GLU A 1 70 ? -12.022 -14.448 19.091 1.00 78.56 70 GLU A O 1
ATOM 588 N N . GLY A 1 71 ? -13.870 -13.217 19.436 1.00 70.25 71 GLY A N 1
ATOM 589 C CA . GLY A 1 71 ? -13.504 -12.753 20.781 1.00 70.25 71 GLY A CA 1
ATOM 590 C C . GLY A 1 71 ? -12.748 -11.420 20.854 1.00 70.25 71 GLY A C 1
ATOM 591 O O . GLY A 1 71 ? -12.480 -10.953 21.959 1.00 70.25 71 GLY A O 1
ATOM 592 N N . LEU A 1 72 ? -12.447 -10.774 19.723 1.00 59.56 72 LEU A N 1
ATOM 593 C CA . LEU A 1 72 ? -12.029 -9.369 19.703 1.00 59.56 72 LEU A CA 1
ATOM 594 C C . LEU A 1 72 ? -13.275 -8.488 19.864 1.00 59.56 72 LEU A C 1
ATOM 596 O O . LEU A 1 72 ? -14.032 -8.277 18.919 1.00 59.56 72 LEU A O 1
ATOM 600 N N . VAL A 1 73 ? -13.522 -8.032 21.093 1.00 54.62 73 VAL A N 1
ATOM 601 C CA . VAL A 1 73 ? -14.464 -6.936 21.346 1.00 54.62 73 VAL A CA 1
ATOM 602 C C . VAL A 1 73 ? -13.747 -5.661 20.913 1.00 54.62 73 VAL A C 1
ATOM 604 O O . VAL A 1 73 ? -12.770 -5.273 21.552 1.00 54.62 73 VAL A O 1
ATOM 607 N N . ILE A 1 74 ? -14.178 -5.101 19.783 1.00 56.84 74 ILE A N 1
ATOM 608 C CA . ILE A 1 74 ? -13.705 -3.817 19.249 1.00 56.84 74 ILE A CA 1
ATOM 609 C C . ILE A 1 74 ? -14.377 -2.685 20.025 1.00 56.84 74 ILE A C 1
ATOM 611 O O . ILE A 1 74 ? -15.606 -2.800 20.252 1.00 56.84 74 ILE A O 1
#

Nearest PDB structures (foldseek):
  8c8y-assembly1_X  TM=5.122E-01  e=1.691E+00  Escherichia coli
  7l20-assembly1_a  TM=5.298E-01  e=1.691E+00  Homo sapiens
  6spf-assembly1_X  TM=4.108E-01  e=2.349E+00  Pseudomonas aeruginosa
  4peo-assembly1_B  TM=3.811E-01  e=5.519E+00  Staphylococcus aureus subsp. aureus Mu50
  8rdj-assembly1_H  TM=1.950E-01  e=8.742E+00  Sinapis alba

Solvent-accessible surface area (backbone atoms only — not comparable to full-atom values): 4872 Å² total; per-residue (Å²): 133,86,84,84,74,75,62,87,56,62,86,54,67,44,38,19,78,48,79,50,66,50,98,83,66,85,49,78,46,79,47,78,37,81,69,27,42,91,46,39,69,58,53,50,51,37,52,74,71,51,74,45,52,68,60,50,52,54,48,61,72,67,57,68,87,88,72,84,70,85,86,70,85,126

Mean predicted aligned error: 7.33 Å

Sequence (74 aa):
MSKGSKNPLFEFRNDGYLFLINQDYSEIELLIISDGRNLISSYYQKLIDGGFDDELKNLRQQAKDFYKYEGLVI

Radius of gyration: 15.94 Å; Cα contacts (8 Å, |Δi|>4): 51; chains: 1; bounding box: 41×37×32 Å

Secondary structure (DSSP, 8-state):
-------TTSTTTT-EEEEEE-TTSS-EEEEEETTGGGGHHHHHHHHHTTTTHHHHHHHHHH---S---TT---

Foldseek 3Di:
DDDDDDPPCPVQPQWAWDWDADPVRPDIDIDIHGSCNVVNVVVVVCVVVCVCVVVVVVCVVVDDPPDDDPPPPD

pLDDT: mean 85.97, std 11.46, range [44.62, 94.88]